Protein AF-A0A2K2U8M3-F1 (afdb_monomer_lite)

Sequence (108 aa):
SVSHELGDGQWHTLLENGAFYMRTGAAVTVQLYNVTAYSDKDRSLGTLPAGYRPSDSISSNAGADRAAMGLVASGYDISYVRVSPGGEVVLPKGVSGPMTGQVSFPAL

Structure (mmCIF, N/CA/C/O backbone):
data_AF-A0A2K2U8M3-F1
#
_entry.id   AF-A0A2K2U8M3-F1
#
loop_
_atom_site.group_PDB
_atom_site.id
_atom_site.type_symbol
_atom_site.label_atom_id
_atom_site.label_alt_id
_atom_site.label_comp_id
_atom_site.label_asym_id
_atom_site.label_entity_id
_atom_site.label_seq_id
_atom_site.pdbx_PDB_ins_code
_atom_site.Cartn_x
_atom_site.Cartn_y
_atom_site.Cartn_z
_atom_site.occupancy
_atom_site.B_iso_or_equiv
_atom_site.auth_seq_id
_atom_site.auth_comp_id
_atom_site.auth_asym_id
_atom_site.auth_atom_id
_atom_site.pdbx_PDB_model_num
ATOM 1 N N . SER A 1 1 ? -16.862 20.964 3.916 1.00 41.53 1 SER A N 1
ATOM 2 C CA . SER A 1 1 ? -15.979 19.918 3.364 1.00 41.53 1 SER A CA 1
ATOM 3 C C . SER A 1 1 ? -16.842 18.713 3.052 1.00 41.53 1 SER A C 1
ATOM 5 O O . SER A 1 1 ? -17.619 18.314 3.907 1.00 41.53 1 SER A O 1
ATOM 7 N N . VAL A 1 2 ? -16.801 18.192 1.825 1.00 33.12 2 VAL A N 1
ATOM 8 C CA . VAL A 1 2 ? -17.553 16.977 1.478 1.00 33.12 2 VAL A CA 1
ATOM 9 C C . VAL A 1 2 ? -16.697 15.789 1.896 1.00 33.12 2 VAL A C 1
ATOM 11 O O . VAL A 1 2 ? -15.737 15.444 1.212 1.00 33.12 2 VAL A O 1
ATOM 14 N N . SER A 1 3 ? -16.996 15.218 3.058 1.00 43.44 3 SER A N 1
ATOM 15 C CA . SER A 1 3 ? -16.466 13.918 3.453 1.00 43.44 3 SER A CA 1
ATOM 16 C C . SER A 1 3 ? -17.302 12.865 2.733 1.00 43.44 3 SER A C 1
ATOM 18 O O . SER A 1 3 ? -18.388 12.527 3.192 1.00 43.44 3 SER A O 1
ATOM 20 N N . HIS A 1 4 ? -16.851 12.394 1.571 1.00 51.44 4 HIS A N 1
ATOM 21 C CA . HIS A 1 4 ? -17.377 11.136 1.051 1.00 51.44 4 HIS A CA 1
ATOM 22 C C . HIS A 1 4 ? -16.773 10.025 1.907 1.00 51.44 4 HIS A C 1
ATOM 24 O O . HIS A 1 4 ? -15.561 9.806 1.871 1.00 51.44 4 HIS A O 1
ATOM 30 N N . GLU A 1 5 ? -17.600 9.377 2.724 1.00 59.03 5 GLU A N 1
ATOM 31 C CA . GLU A 1 5 ? -17.208 8.132 3.373 1.00 59.03 5 GLU A CA 1
ATOM 32 C C . GLU A 1 5 ? -16.948 7.102 2.274 1.00 59.03 5 GLU A C 1
ATOM 34 O O . GLU A 1 5 ? -17.833 6.747 1.495 1.00 59.03 5 GLU A O 1
ATOM 39 N N . LEU A 1 6 ? -15.690 6.692 2.153 1.00 71.12 6 LEU A N 1
ATOM 40 C CA . LEU A 1 6 ? -15.288 5.629 1.248 1.00 71.12 6 LEU A CA 1
ATOM 41 C C . LEU A 1 6 ? -15.859 4.316 1.785 1.00 71.12 6 LEU A C 1
ATOM 43 O O . LEU A 1 6 ? -15.619 3.981 2.945 1.00 71.12 6 LEU A O 1
ATOM 47 N N . GLY A 1 7 ? -16.615 3.597 0.955 1.00 70.44 7 GLY A N 1
ATOM 48 C CA . GLY A 1 7 ? -17.248 2.344 1.355 1.00 70.44 7 GLY A CA 1
ATOM 49 C C . GLY A 1 7 ? -16.229 1.240 1.634 1.00 70.44 7 GLY A C 1
ATOM 50 O O . GLY A 1 7 ? -15.318 1.008 0.831 1.00 70.44 7 GLY A O 1
ATOM 51 N N . ASP A 1 8 ? -16.423 0.535 2.748 1.00 77.38 8 ASP A N 1
ATOM 52 C CA . ASP A 1 8 ? -15.724 -0.714 3.050 1.00 77.38 8 ASP A CA 1
ATOM 53 C C . ASP A 1 8 ? -15.993 -1.757 1.950 1.00 77.38 8 ASP A C 1
ATOM 55 O O . ASP A 1 8 ? -17.087 -1.850 1.390 1.00 77.38 8 ASP A O 1
ATOM 59 N N . GLY A 1 9 ? -14.975 -2.551 1.627 1.00 78.81 9 GLY A N 1
ATOM 60 C CA . GLY A 1 9 ? -15.019 -3.571 0.581 1.00 78.81 9 GLY A CA 1
ATOM 61 C C . GLY A 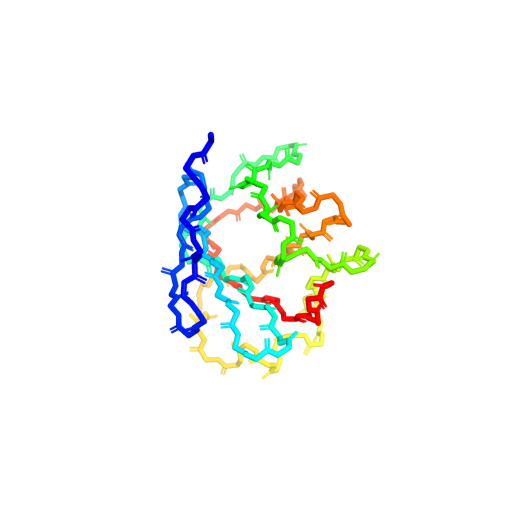1 9 ? -14.923 -3.027 -0.848 1.00 78.81 9 GLY A C 1
ATOM 62 O O . GLY A 1 9 ? -14.990 -3.812 -1.793 1.00 78.81 9 GLY A O 1
ATOM 63 N N . GLN A 1 10 ? -14.759 -1.712 -1.033 1.00 84.62 10 GLN A N 1
ATOM 64 C CA . GLN A 1 10 ? -14.532 -1.104 -2.345 1.00 84.62 10 GLN A CA 1
ATOM 65 C C . GLN A 1 10 ? -13.062 -0.723 -2.542 1.00 84.62 10 GLN A C 1
ATOM 67 O O . GLN A 1 10 ? -12.419 -0.181 -1.643 1.00 84.62 10 GLN A O 1
ATOM 72 N N . TRP A 1 11 ? -12.541 -0.992 -3.741 1.00 86.44 11 TRP A N 1
ATOM 73 C CA . TRP A 1 11 ? -11.206 -0.562 -4.146 1.00 86.44 11 TRP A CA 1
ATOM 74 C C . TRP A 1 11 ? -11.218 0.899 -4.588 1.00 86.44 11 TRP A C 1
ATOM 76 O O . TRP A 1 11 ? -11.970 1.291 -5.479 1.00 86.44 11 TRP A O 1
ATOM 86 N N . HIS A 1 12 ? -10.319 1.679 -4.001 1.00 86.94 12 HIS A N 1
ATOM 87 C CA . HIS A 1 12 ? -10.112 3.097 -4.270 1.00 86.94 12 HIS A CA 1
ATOM 88 C C . HIS A 1 12 ? -8.728 3.308 -4.881 1.00 86.94 12 HIS A C 1
ATOM 90 O O . HIS A 1 12 ? -7.778 2.616 -4.526 1.00 86.94 12 HIS A O 1
ATOM 96 N N . THR A 1 13 ? -8.589 4.262 -5.804 1.00 85.31 13 THR A N 1
ATOM 97 C CA . THR A 1 13 ? -7.294 4.562 -6.446 1.00 85.31 13 THR A CA 1
ATOM 98 C C . THR A 1 13 ? -6.509 5.581 -5.622 1.00 85.31 13 THR A C 1
ATOM 100 O O . THR A 1 13 ? -7.062 6.584 -5.170 1.00 85.31 13 THR A O 1
ATOM 103 N N . LEU A 1 14 ? -5.211 5.344 -5.449 1.00 80.19 14 LEU A N 1
ATOM 104 C CA . LEU A 1 14 ? -4.260 6.295 -4.881 1.00 80.19 14 LEU A CA 1
ATOM 105 C C . LEU A 1 14 ? -3.623 7.111 -6.013 1.00 80.19 14 LEU A C 1
ATOM 107 O O . LEU A 1 14 ? -3.014 6.532 -6.905 1.00 80.19 14 LEU A O 1
ATOM 111 N N . LEU A 1 15 ? -3.853 8.430 -5.944 1.00 64.25 15 LEU A N 1
ATOM 112 C CA . LEU A 1 15 ? -3.391 9.590 -6.731 1.00 64.25 15 LEU A CA 1
ATOM 113 C C . LEU A 1 15 ? -2.977 9.451 -8.207 1.00 64.25 15 LEU A C 1
ATOM 115 O O . LEU A 1 15 ? -3.310 10.375 -8.926 1.00 64.25 15 LEU A O 1
ATOM 119 N N . GLU A 1 16 ? -2.309 8.392 -8.673 1.00 57.59 16 GLU A N 1
ATOM 120 C CA . GLU A 1 16 ? -2.111 8.030 -10.089 1.00 57.59 16 GLU A CA 1
ATOM 121 C C . GLU A 1 16 ? -1.140 6.831 -10.201 1.00 57.59 16 GLU A C 1
ATOM 123 O O . GLU A 1 16 ? -0.140 6.767 -9.487 1.00 57.59 16 GLU A O 1
ATOM 128 N N . ASN A 1 17 ? -1.347 5.951 -11.193 1.00 60.03 17 ASN A N 1
ATOM 129 C CA . ASN A 1 17 ? -0.438 4.858 -11.611 1.00 60.03 17 ASN A CA 1
ATOM 130 C C . ASN A 1 17 ? -0.530 3.516 -10.866 1.00 60.03 17 ASN A C 1
ATOM 132 O O . ASN A 1 17 ? 0.496 2.945 -10.512 1.00 60.03 17 ASN A O 1
ATOM 136 N N . GLY A 1 18 ? -1.733 2.960 -10.710 1.00 73.19 18 GLY A N 1
ATOM 137 C CA . GLY A 1 18 ? -1.895 1.532 -10.399 1.00 73.19 18 GLY A CA 1
ATOM 138 C C . GLY A 1 18 ? -1.732 1.154 -8.925 1.00 73.19 18 GLY A C 1
ATOM 139 O O . GLY A 1 18 ? -1.643 -0.030 -8.619 1.00 73.19 18 GLY A O 1
ATOM 140 N N . ALA A 1 19 ? -1.709 2.128 -8.011 1.00 82.31 19 ALA A N 1
ATOM 141 C CA . ALA A 1 19 ? -1.850 1.884 -6.579 1.00 82.31 19 ALA A CA 1
ATOM 142 C C . ALA A 1 19 ? -3.326 1.983 -6.171 1.00 82.31 19 ALA A C 1
ATOM 144 O O . ALA A 1 19 ? -4.007 2.965 -6.473 1.00 82.31 19 ALA A O 1
ATOM 145 N N . PHE A 1 20 ? -3.805 0.977 -5.457 1.00 86.62 20 PHE A N 1
ATOM 146 C CA . PHE A 1 20 ? -5.175 0.852 -4.991 1.00 86.62 20 PHE A CA 1
ATOM 147 C C . PHE A 1 20 ? -5.188 0.554 -3.504 1.00 86.62 20 PHE A C 1
ATOM 149 O O . PHE A 1 20 ? -4.252 -0.034 -2.968 1.00 86.62 20 PHE A O 1
ATOM 156 N N . TYR A 1 21 ? -6.257 0.941 -2.829 1.00 88.25 21 TYR A N 1
ATOM 157 C CA . TYR A 1 21 ? -6.461 0.609 -1.433 1.00 88.25 21 TYR A CA 1
ATOM 158 C C . TYR A 1 21 ? -7.916 0.263 -1.159 1.00 88.25 21 TYR A C 1
ATOM 160 O O . TYR A 1 21 ? -8.823 0.734 -1.839 1.00 88.25 21 TYR A O 1
ATOM 168 N N . MET A 1 22 ? -8.138 -0.568 -0.155 1.00 89.56 22 MET A N 1
ATOM 169 C CA . MET A 1 22 ? -9.460 -0.982 0.295 1.00 89.56 22 MET A CA 1
ATOM 170 C C . MET A 1 22 ? -9.404 -1.221 1.798 1.00 89.56 22 MET A C 1
ATOM 172 O O . MET A 1 22 ? -8.384 -1.672 2.315 1.00 89.56 22 MET A O 1
ATOM 176 N N . ARG A 1 23 ? -10.508 -0.964 2.498 1.00 88.00 23 ARG A N 1
ATOM 177 C CA . ARG A 1 23 ? -10.701 -1.384 3.887 1.00 88.00 23 ARG A CA 1
ATOM 178 C C . ARG A 1 23 ? -11.746 -2.490 3.933 1.00 88.00 23 ARG A C 1
ATOM 180 O O . ARG A 1 23 ? -12.787 -2.368 3.304 1.00 88.00 23 ARG A O 1
ATOM 187 N N . THR A 1 24 ? -11.461 -3.585 4.628 1.00 87.69 24 THR A N 1
ATOM 188 C CA . THR A 1 24 ? -12.414 -4.667 4.908 1.00 87.69 24 THR A CA 1
ATOM 189 C C . THR A 1 24 ? -12.472 -4.864 6.417 1.00 87.69 24 THR A C 1
ATOM 191 O O . THR A 1 24 ? -11.589 -5.488 7.013 1.00 87.69 24 THR A O 1
ATOM 194 N N . GLY A 1 25 ? -13.491 -4.287 7.058 1.00 86.94 25 GLY A N 1
ATOM 195 C CA . GLY A 1 25 ? -13.598 -4.276 8.513 1.00 86.94 25 GLY A CA 1
ATOM 196 C C . GLY A 1 25 ? -12.452 -3.483 9.146 1.00 86.94 25 GLY A C 1
ATOM 197 O O . GLY A 1 25 ? -12.306 -2.283 8.925 1.00 86.94 25 GLY A O 1
ATOM 198 N N . ALA A 1 26 ? -11.622 -4.144 9.953 1.00 86.19 26 ALA A N 1
ATOM 199 C CA . ALA A 1 26 ? -10.477 -3.500 10.600 1.00 86.19 26 ALA A CA 1
ATOM 200 C C . ALA A 1 26 ? -9.210 -3.469 9.730 1.00 86.19 26 ALA A C 1
ATOM 202 O O . ALA A 1 26 ? -8.269 -2.765 10.077 1.00 86.19 26 ALA A O 1
ATOM 203 N N . ALA A 1 27 ? -9.154 -4.224 8.631 1.00 86.44 27 ALA A N 1
ATOM 204 C CA . ALA A 1 27 ? -7.953 -4.336 7.809 1.00 86.44 27 ALA A CA 1
ATOM 205 C C . ALA A 1 27 ? -8.001 -3.378 6.617 1.00 86.44 27 ALA A C 1
ATOM 207 O O . ALA A 1 27 ? -9.003 -3.315 5.910 1.00 86.44 27 ALA A O 1
ATOM 208 N N . VAL A 1 28 ? -6.899 -2.680 6.363 1.00 87.62 28 VAL A N 1
ATOM 209 C CA . VAL A 1 28 ? -6.643 -1.929 5.134 1.00 87.62 28 VAL A CA 1
ATOM 210 C C . VAL A 1 28 ? -5.637 -2.707 4.312 1.00 87.62 28 VAL A C 1
ATOM 212 O O . VAL A 1 28 ? -4.592 -3.110 4.819 1.00 87.62 28 VAL A O 1
ATOM 215 N N . THR A 1 29 ? -5.942 -2.888 3.037 1.00 87.00 29 THR A N 1
ATOM 216 C CA . THR A 1 29 ? -5.038 -3.461 2.048 1.00 87.00 29 THR A CA 1
ATOM 217 C C . THR A 1 29 ? -4.668 -2.378 1.054 1.00 87.00 29 THR A C 1
ATOM 219 O O . THR A 1 29 ? -5.546 -1.725 0.499 1.00 87.00 29 THR A O 1
ATOM 222 N N . VAL A 1 30 ? -3.373 -2.205 0.808 1.00 85.25 30 VAL A N 1
ATOM 223 C CA . VAL A 1 30 ? -2.845 -1.413 -0.304 1.00 85.25 30 VAL A CA 1
ATOM 224 C C . VAL A 1 30 ? -2.272 -2.389 -1.319 1.00 85.25 30 VAL A C 1
ATOM 226 O O . VAL A 1 30 ? -1.430 -3.211 -0.968 1.00 85.25 30 VAL A O 1
ATOM 229 N N . GLN A 1 31 ? -2.717 -2.301 -2.566 1.00 82.62 31 GLN A N 1
ATOM 230 C CA . GLN A 1 31 ? -2.266 -3.125 -3.676 1.00 82.62 31 GLN A CA 1
ATOM 231 C C . GLN A 1 31 ? -1.641 -2.250 -4.761 1.00 82.62 31 GLN A C 1
ATOM 233 O O . GLN A 1 31 ? -2.189 -1.227 -5.151 1.00 82.62 31 GLN A O 1
ATOM 238 N N . LEU A 1 32 ? -0.500 -2.674 -5.279 1.00 79.94 32 LEU A N 1
ATOM 239 C CA . LEU A 1 32 ? 0.116 -2.150 -6.485 1.00 79.94 32 LEU A CA 1
ATOM 240 C C . LEU A 1 32 ? -0.174 -3.101 -7.634 1.00 79.94 32 LEU A C 1
ATOM 242 O O . LEU A 1 32 ? 0.022 -4.305 -7.486 1.00 79.94 32 LEU A O 1
ATOM 246 N N . TYR A 1 33 ? -0.577 -2.568 -8.778 1.00 74.19 33 TYR A N 1
ATOM 247 C CA . TYR A 1 33 ? -0.810 -3.319 -9.999 1.00 74.19 33 TYR A CA 1
ATOM 248 C C . TYR A 1 33 ? -0.134 -2.637 -11.185 1.00 74.19 33 TYR A C 1
ATOM 250 O O . TYR A 1 33 ? -0.468 -1.506 -11.540 1.00 74.19 33 TYR A O 1
ATOM 258 N N . ASN A 1 34 ? 0.810 -3.353 -11.799 1.00 69.31 34 ASN A N 1
ATOM 259 C CA . ASN A 1 34 ? 1.591 -2.907 -12.954 1.00 69.31 34 ASN A CA 1
ATOM 260 C C . ASN A 1 34 ? 2.181 -1.490 -12.800 1.00 69.31 34 ASN A C 1
ATOM 262 O O . ASN A 1 34 ? 2.242 -0.700 -13.746 1.00 69.31 34 ASN A O 1
ATOM 266 N N . VAL A 1 35 ? 2.615 -1.160 -11.584 1.00 70.56 35 VAL A N 1
ATOM 267 C CA . VAL A 1 35 ? 3.258 0.119 -11.300 1.00 70.56 35 VAL A CA 1
ATOM 268 C C . VAL A 1 35 ? 4.654 0.045 -11.881 1.00 70.56 35 VAL A C 1
ATOM 270 O O . VAL A 1 35 ? 5.462 -0.789 -11.485 1.00 70.56 35 VAL A O 1
ATOM 273 N N . THR A 1 36 ? 4.943 0.899 -12.852 1.00 65.75 36 THR A N 1
ATOM 274 C CA . THR A 1 36 ? 6.295 0.996 -13.392 1.00 65.75 36 THR A CA 1
ATOM 275 C C . THR A 1 36 ? 7.112 1.897 -12.484 1.00 65.75 36 THR A C 1
ATOM 277 O O . THR A 1 36 ? 6.771 3.074 -12.311 1.00 65.75 36 THR A O 1
ATOM 280 N N . ALA A 1 37 ? 8.203 1.371 -11.934 1.00 62.09 37 ALA A N 1
ATOM 281 C CA . ALA A 1 37 ? 9.178 2.210 -11.263 1.00 62.09 37 ALA A CA 1
ATOM 282 C C . ALA A 1 37 ? 10.524 2.156 -11.942 1.00 62.09 37 ALA A C 1
ATOM 284 O O . ALA A 1 37 ? 11.082 1.100 -12.221 1.00 62.09 37 ALA A O 1
ATOM 285 N N . TYR A 1 38 ? 11.022 3.357 -12.166 1.00 60.88 38 TYR A N 1
ATOM 286 C CA . TYR A 1 38 ? 12.394 3.642 -12.498 1.00 60.88 38 TYR A CA 1
ATOM 287 C C . TYR A 1 38 ? 12.739 4.845 -11.648 1.00 60.88 38 TYR A C 1
ATOM 289 O O . TYR A 1 38 ? 12.320 5.961 -11.959 1.00 60.88 38 TYR A O 1
ATOM 297 N N . SER A 1 39 ? 13.397 4.626 -10.515 1.00 62.44 39 SER A N 1
ATOM 298 C CA . SER A 1 39 ? 13.810 5.765 -9.713 1.00 62.44 39 SER A CA 1
ATOM 299 C C . SER A 1 39 ? 15.057 5.495 -8.885 1.00 62.44 39 SER A C 1
ATOM 301 O O . SER A 1 39 ? 15.181 4.502 -8.166 1.00 62.44 39 SER A O 1
ATOM 303 N N . ASP A 1 40 ? 15.972 6.452 -8.981 1.00 72.62 40 ASP A N 1
ATOM 304 C CA . ASP A 1 40 ? 17.072 6.697 -8.057 1.00 72.62 40 ASP A CA 1
ATOM 305 C C . ASP A 1 40 ? 16.581 7.299 -6.723 1.00 72.62 40 ASP A C 1
ATOM 307 O O . ASP A 1 40 ? 17.369 7.463 -5.786 1.00 72.62 40 ASP A O 1
ATOM 311 N N . LYS A 1 41 ? 15.280 7.609 -6.620 1.00 73.62 41 LYS A N 1
ATOM 312 C CA . LYS A 1 41 ? 14.627 8.258 -5.481 1.00 73.62 41 LYS A CA 1
ATOM 313 C C . LYS A 1 41 ? 13.372 7.507 -5.042 1.00 73.62 41 LYS A C 1
ATOM 315 O O . LYS A 1 41 ? 12.815 6.687 -5.763 1.00 73.62 41 LYS A O 1
ATOM 320 N N . ASP A 1 42 ? 12.941 7.800 -3.825 1.00 78.75 42 ASP A N 1
ATOM 321 C CA . ASP A 1 42 ? 11.655 7.336 -3.327 1.00 78.75 42 ASP A CA 1
ATOM 322 C C . ASP A 1 42 ? 10.538 8.059 -4.092 1.00 78.75 42 ASP A C 1
ATOM 324 O O . ASP A 1 42 ? 10.589 9.275 -4.298 1.00 78.75 42 ASP A O 1
ATOM 328 N N . ARG A 1 43 ? 9.527 7.308 -4.529 1.00 80.12 43 ARG A N 1
ATOM 329 C CA . ARG A 1 43 ? 8.378 7.829 -5.266 1.00 80.12 43 ARG A CA 1
ATOM 330 C C . ARG A 1 43 ? 7.126 7.709 -4.415 1.00 80.12 43 ARG A C 1
ATOM 332 O O . ARG A 1 43 ? 6.698 6.605 -4.086 1.00 80.12 43 ARG A O 1
ATOM 339 N N . SER A 1 44 ? 6.505 8.845 -4.120 1.00 85.69 44 SER A N 1
ATOM 340 C CA . SER A 1 44 ? 5.183 8.866 -3.500 1.00 85.69 44 SER A CA 1
ATOM 341 C C . SER A 1 44 ? 4.131 8.377 -4.502 1.00 85.69 44 SER A C 1
ATOM 343 O O . SER A 1 44 ? 4.083 8.843 -5.642 1.00 85.69 44 SER A O 1
ATOM 345 N N . LEU A 1 45 ? 3.319 7.410 -4.081 1.00 82.44 45 LE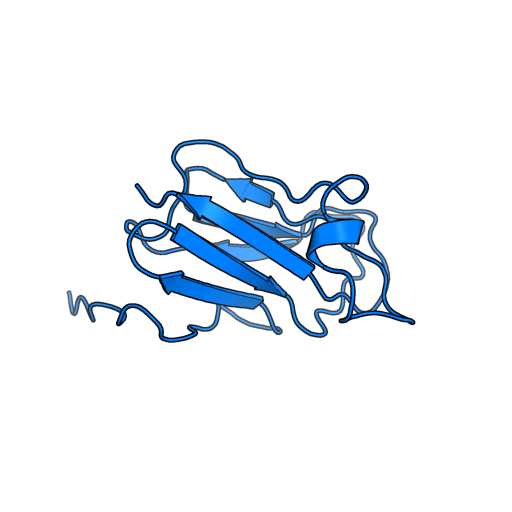U A N 1
ATOM 346 C CA . LEU A 1 45 ? 2.147 6.899 -4.803 1.00 82.44 45 LEU A CA 1
ATOM 347 C C . LEU A 1 45 ? 0.853 7.570 -4.312 1.00 82.44 45 LEU A C 1
ATOM 349 O O . LEU A 1 45 ? -0.209 7.391 -4.903 1.00 82.44 45 LEU A O 1
ATOM 353 N N . GLY A 1 46 ? 0.953 8.358 -3.239 1.00 87.69 46 GLY A N 1
ATOM 354 C CA . GLY A 1 46 ? -0.107 9.183 -2.682 1.00 87.69 46 GLY A CA 1
ATOM 355 C C . GLY A 1 46 ? -0.292 8.988 -1.179 1.00 87.69 46 GLY A C 1
ATOM 356 O O . GLY A 1 46 ? 0.497 8.309 -0.523 1.00 87.69 46 GLY A O 1
ATOM 357 N N . THR A 1 47 ? -1.356 9.579 -0.633 1.00 90.06 47 THR A N 1
ATOM 358 C CA . THR A 1 47 ? -1.623 9.588 0.812 1.00 90.06 47 THR A CA 1
ATOM 359 C C . THR A 1 47 ? -2.992 9.000 1.132 1.00 90.06 47 THR A C 1
ATOM 361 O O . THR A 1 47 ? -4.008 9.442 0.597 1.00 90.06 47 THR A O 1
ATOM 364 N N . LEU A 1 48 ? -3.027 8.034 2.050 1.00 88.19 48 LEU A N 1
ATOM 365 C CA . LEU A 1 48 ? -4.250 7.435 2.570 1.00 88.19 48 LEU A CA 1
ATOM 366 C C . LEU A 1 48 ? -5.050 8.438 3.428 1.00 88.19 48 LEU A C 1
ATOM 368 O O . LEU A 1 48 ? -4.474 9.205 4.219 1.00 88.19 48 LEU A O 1
ATOM 372 N N . PRO A 1 49 ? -6.391 8.429 3.326 1.00 88.81 49 PRO A N 1
ATOM 373 C CA . PRO A 1 49 ? -7.257 9.212 4.204 1.00 88.81 49 PRO A CA 1
ATOM 374 C C . PRO A 1 49 ? -7.180 8.704 5.652 1.00 88.81 49 PRO A C 1
ATOM 376 O O . PRO A 1 49 ? -6.808 7.562 5.891 1.00 88.81 49 PRO A O 1
ATOM 379 N N . ALA A 1 50 ? -7.532 9.552 6.626 1.00 86.69 50 ALA A N 1
ATOM 380 C CA . ALA A 1 50 ? -7.287 9.309 8.056 1.00 86.69 50 ALA A CA 1
ATOM 381 C C . ALA A 1 50 ? -7.740 7.924 8.564 1.00 86.69 50 ALA A C 1
ATOM 383 O O . ALA A 1 50 ? -6.957 7.254 9.224 1.00 86.69 50 ALA A O 1
ATOM 384 N N . GLY A 1 51 ? -8.938 7.462 8.185 1.00 85.31 51 GLY A N 1
ATOM 385 C CA . GLY A 1 51 ? -9.478 6.150 8.584 1.00 85.31 51 GLY A CA 1
ATOM 386 C C . GLY A 1 51 ? -8.892 4.941 7.844 1.00 85.31 51 GLY A C 1
ATOM 387 O O . GLY A 1 51 ? -9.433 3.846 7.937 1.00 85.31 51 GLY A O 1
ATOM 388 N N . TYR A 1 52 ? -7.841 5.135 7.051 1.00 89.44 52 TYR A N 1
ATOM 389 C CA . TYR A 1 52 ? -7.160 4.082 6.296 1.00 89.44 52 TYR A CA 1
ATOM 390 C C . TYR A 1 52 ? -5.665 4.023 6.631 1.00 89.44 52 TYR A C 1
ATOM 392 O O . TYR A 1 52 ? -4.918 3.283 5.998 1.00 89.44 52 TYR A O 1
ATOM 400 N N . ARG A 1 53 ? -5.199 4.822 7.596 1.00 89.44 53 ARG A N 1
ATOM 401 C CA . ARG A 1 53 ? -3.779 4.921 7.955 1.00 89.44 53 ARG A CA 1
ATOM 402 C C . ARG A 1 53 ? -3.405 3.841 8.971 1.00 89.44 53 ARG A C 1
ATOM 404 O O . ARG A 1 53 ? -4.236 3.521 9.819 1.00 89.44 53 ARG A O 1
ATOM 411 N N . PRO A 1 54 ? -2.179 3.301 8.912 1.00 86.94 54 PRO A N 1
ATOM 412 C CA . PRO A 1 54 ? -1.674 2.418 9.955 1.00 86.94 54 PRO A CA 1
ATOM 413 C C . PRO A 1 54 ? -1.256 3.211 11.203 1.00 86.94 54 PRO A C 1
ATOM 415 O O . PRO A 1 54 ? -0.940 4.398 11.113 1.00 86.94 54 PRO A O 1
ATOM 418 N N . SER A 1 55 ? -1.188 2.539 12.356 1.00 83.81 55 SER A N 1
ATOM 419 C CA . SER A 1 55 ? -0.634 3.113 13.594 1.00 83.81 55 SER A CA 1
ATOM 420 C C . SER A 1 55 ? 0.874 3.334 13.528 1.00 83.81 55 SER A C 1
ATOM 422 O O . SER A 1 55 ? 1.386 4.309 14.072 1.00 83.81 55 SER A O 1
ATOM 424 N N . ASP A 1 56 ? 1.570 2.444 12.824 1.00 81.50 56 ASP A N 1
ATOM 425 C CA . ASP A 1 56 ? 3.021 2.401 12.705 1.00 81.50 56 ASP A CA 1
ATOM 426 C C . ASP A 1 56 ? 3.433 2.293 11.238 1.00 81.50 56 ASP A C 1
ATOM 428 O O . ASP A 1 56 ? 2.623 2.001 10.359 1.00 81.50 56 ASP A O 1
ATOM 432 N N . SER A 1 57 ? 4.710 2.539 10.945 1.00 81.94 57 SER A N 1
ATOM 433 C CA . SER A 1 57 ? 5.206 2.370 9.580 1.00 81.94 57 SER A CA 1
ATOM 434 C C . SER A 1 57 ? 5.124 0.899 9.177 1.00 81.94 57 SER A C 1
ATOM 436 O O . SER A 1 57 ? 5.749 0.044 9.801 1.00 81.94 57 SER A O 1
ATOM 438 N N . ILE A 1 58 ? 4.427 0.621 8.080 1.00 79.88 58 ILE A N 1
ATOM 439 C CA . ILE A 1 58 ? 4.309 -0.721 7.514 1.00 79.88 58 ILE A CA 1
ATOM 440 C C . ILE A 1 58 ? 5.196 -0.815 6.280 1.00 79.88 58 ILE A C 1
ATOM 442 O O . ILE A 1 58 ? 5.268 0.118 5.477 1.00 79.88 58 ILE A O 1
ATOM 446 N N . SER A 1 59 ? 5.865 -1.951 6.111 1.00 72.44 59 SER A N 1
ATOM 447 C CA . SER A 1 59 ? 6.559 -2.268 4.871 1.00 72.44 59 SER A CA 1
ATOM 448 C C . SER A 1 59 ? 6.321 -3.705 4.446 1.00 72.44 59 SER A C 1
ATOM 450 O O . SER A 1 59 ? 6.479 -4.600 5.275 1.00 72.44 59 SER A O 1
ATOM 452 N N . SER A 1 60 ? 6.021 -3.933 3.167 1.00 67.56 60 SER A N 1
ATOM 453 C CA . SER A 1 60 ? 6.005 -5.291 2.613 1.00 67.56 60 SER A CA 1
ATOM 454 C C . SER A 1 60 ? 7.438 -5.811 2.507 1.00 67.56 60 SER A C 1
ATOM 456 O O . SER A 1 60 ? 8.284 -5.181 1.864 1.00 67.56 60 SER A O 1
ATOM 458 N N . ASN A 1 61 ? 7.729 -6.952 3.121 1.00 54.72 61 ASN A N 1
ATOM 459 C CA . ASN A 1 61 ? 9.064 -7.529 3.118 1.00 54.72 61 ASN A CA 1
ATOM 460 C C . ASN A 1 61 ? 9.125 -8.638 2.061 1.00 54.72 61 ASN A C 1
ATOM 462 O O . ASN A 1 61 ? 8.443 -9.657 2.173 1.00 54.72 61 ASN A O 1
ATOM 466 N N . ALA A 1 62 ? 9.979 -8.467 1.048 1.00 48.84 62 ALA A N 1
ATOM 467 C CA . ALA A 1 62 ? 10.055 -9.340 -0.130 1.00 48.84 62 ALA A CA 1
ATOM 468 C C . ALA A 1 62 ? 10.342 -10.830 0.180 1.00 48.84 62 ALA A C 1
ATOM 470 O O . ALA A 1 62 ? 10.175 -11.681 -0.691 1.00 48.84 62 ALA A O 1
ATOM 471 N N . GLY A 1 63 ? 10.767 -11.164 1.406 1.00 43.47 63 GLY A N 1
ATOM 472 C CA . GLY A 1 63 ? 11.017 -12.538 1.856 1.00 43.47 63 GLY A CA 1
ATOM 473 C C . GLY A 1 63 ? 9.782 -13.280 2.385 1.00 43.47 63 GLY A C 1
ATOM 474 O O . GLY A 1 63 ? 9.504 -14.385 1.930 1.00 43.47 63 GLY A O 1
ATOM 475 N N . ALA A 1 64 ? 9.036 -12.691 3.326 1.00 44.69 64 ALA A N 1
ATOM 476 C CA . ALA A 1 64 ? 7.883 -13.340 3.966 1.00 44.69 64 ALA A CA 1
ATOM 477 C C . ALA A 1 64 ? 6.597 -13.207 3.129 1.00 44.69 64 ALA A C 1
ATOM 479 O O . ALA A 1 64 ? 5.808 -14.148 3.043 1.00 44.69 64 ALA A O 1
ATOM 480 N N . ASP A 1 65 ? 6.436 -12.085 2.421 1.00 46.78 65 ASP A N 1
ATOM 481 C CA . ASP A 1 65 ? 5.237 -11.806 1.622 1.00 46.78 65 ASP A CA 1
ATOM 482 C C . ASP A 1 65 ? 5.243 -12.520 0.263 1.00 46.78 65 ASP A C 1
ATOM 484 O O . ASP A 1 65 ? 4.208 -12.628 -0.388 1.00 46.78 65 ASP A O 1
ATOM 488 N N . ARG A 1 66 ? 6.381 -13.093 -0.158 1.00 45.41 66 ARG A N 1
ATOM 489 C CA . ARG A 1 66 ? 6.478 -13.933 -1.366 1.00 45.41 66 ARG A CA 1
ATOM 490 C C . ARG A 1 66 ? 5.500 -15.111 -1.343 1.00 45.41 66 ARG A C 1
ATOM 492 O O . ARG A 1 66 ? 4.928 -15.442 -2.377 1.00 45.41 66 ARG A O 1
ATOM 499 N N . ALA A 1 67 ? 5.297 -15.716 -0.171 1.00 39.16 67 ALA A N 1
ATOM 500 C CA . ALA A 1 67 ? 4.362 -16.825 0.015 1.00 39.16 67 ALA A CA 1
ATOM 501 C C . ALA A 1 67 ? 2.896 -16.352 0.082 1.00 39.16 67 ALA A C 1
ATOM 503 O O . ALA A 1 67 ? 2.013 -17.033 -0.435 1.00 39.16 67 ALA A O 1
ATOM 504 N N . ALA A 1 68 ? 2.635 -15.169 0.653 1.00 41.84 68 ALA A N 1
ATOM 505 C CA . ALA A 1 68 ? 1.297 -14.570 0.721 1.00 41.84 68 ALA A CA 1
ATOM 506 C C . ALA A 1 68 ? 0.833 -13.976 -0.625 1.00 41.84 68 ALA A C 1
ATOM 508 O O . ALA A 1 68 ? -0.361 -13.906 -0.902 1.00 41.84 68 ALA A O 1
ATOM 509 N N . MET A 1 69 ? 1.771 -13.585 -1.490 1.00 42.47 69 MET A N 1
ATOM 510 C CA . MET A 1 69 ? 1.522 -13.091 -2.850 1.00 42.47 69 MET A CA 1
ATOM 511 C C . MET A 1 69 ? 1.667 -14.176 -3.927 1.00 42.47 69 MET A C 1
ATOM 513 O O . MET A 1 69 ? 1.842 -13.857 -5.105 1.00 42.47 69 MET A O 1
ATOM 517 N N . GLY A 1 70 ? 1.611 -15.449 -3.520 1.00 36.50 70 GLY A N 1
ATOM 518 C CA . GLY A 1 70 ? 2.041 -16.639 -4.258 1.00 36.50 70 GLY A CA 1
ATOM 519 C C . GLY A 1 70 ? 1.349 -16.982 -5.585 1.00 36.50 70 GLY A C 1
ATOM 520 O O . GLY A 1 70 ? 1.354 -18.151 -5.940 1.00 36.50 70 GLY A O 1
ATOM 521 N N . LEU A 1 71 ? 0.780 -16.033 -6.338 1.00 39.12 71 LEU A N 1
ATOM 522 C CA . LEU A 1 71 ? 0.129 -16.295 -7.632 1.00 39.12 71 LEU A CA 1
ATOM 523 C C . LEU A 1 71 ? 0.152 -15.139 -8.656 1.00 39.12 71 LEU A C 1
ATOM 525 O O . LEU A 1 71 ? -0.235 -15.372 -9.796 1.00 39.12 71 LEU A O 1
ATOM 529 N N . VAL A 1 72 ? 0.592 -13.914 -8.325 1.00 43.75 72 VAL A N 1
ATOM 530 C CA . VAL A 1 72 ? 0.348 -12.748 -9.217 1.00 43.75 72 VAL A CA 1
ATOM 531 C C . VAL A 1 72 ? 1.525 -12.381 -10.141 1.00 43.75 72 VAL A C 1
ATOM 533 O O . VAL A 1 72 ? 1.337 -11.653 -11.110 1.00 43.75 72 VAL A O 1
ATOM 536 N N . ALA A 1 73 ? 2.739 -12.891 -9.926 1.00 44.84 73 ALA A N 1
ATOM 537 C CA . ALA A 1 73 ? 3.897 -12.421 -10.693 1.00 44.84 73 ALA A CA 1
ATOM 538 C C . ALA A 1 73 ? 4.920 -13.518 -11.001 1.00 44.84 73 ALA A C 1
ATOM 540 O O . ALA A 1 73 ? 5.994 -13.565 -10.411 1.00 44.84 73 ALA A O 1
ATOM 541 N N . SER A 1 74 ? 4.648 -14.361 -11.998 1.00 42.66 74 SER A N 1
ATOM 542 C CA . SER A 1 74 ? 5.679 -15.230 -12.591 1.00 42.66 74 SER A CA 1
ATOM 543 C C . SER A 1 74 ? 6.611 -14.486 -13.568 1.00 42.66 74 SER A C 1
ATOM 545 O O . SER A 1 74 ? 7.247 -15.117 -14.407 1.00 42.66 74 SER A O 1
ATOM 547 N N . GLY A 1 75 ? 6.688 -13.151 -13.492 1.00 48.16 75 GLY A N 1
ATOM 548 C CA . GLY A 1 75 ? 7.509 -12.330 -14.391 1.00 48.16 75 GLY A CA 1
ATOM 549 C C . GLY A 1 75 ? 7.714 -10.866 -13.978 1.00 48.16 75 GLY A C 1
ATOM 550 O O . GLY A 1 75 ? 8.227 -10.100 -14.786 1.00 48.16 75 GLY A O 1
ATOM 551 N N . TYR A 1 76 ? 7.326 -10.467 -12.759 1.00 49.72 76 TYR A N 1
ATOM 552 C CA . TYR A 1 76 ? 7.454 -9.090 -12.256 1.00 49.72 76 TYR A CA 1
ATOM 553 C C . TYR A 1 76 ? 8.286 -9.054 -10.969 1.00 49.72 76 TYR A C 1
ATOM 555 O O . TYR A 1 76 ? 8.191 -9.975 -10.153 1.00 49.72 76 TYR A O 1
ATOM 563 N N . ASP A 1 77 ? 9.070 -7.991 -10.770 1.00 51.62 77 ASP A N 1
ATOM 564 C CA . ASP A 1 77 ? 9.850 -7.804 -9.544 1.00 51.62 77 ASP A CA 1
ATOM 565 C C . ASP A 1 77 ? 8.922 -7.493 -8.361 1.00 51.62 77 ASP A C 1
ATOM 567 O O . ASP A 1 77 ? 8.137 -6.537 -8.363 1.00 51.62 77 ASP A O 1
ATOM 571 N N . ILE A 1 78 ? 9.006 -8.327 -7.321 1.00 53.12 78 ILE A N 1
ATOM 572 C CA . ILE A 1 78 ? 8.245 -8.147 -6.084 1.00 53.12 78 ILE A CA 1
ATOM 573 C C . ILE A 1 78 ? 8.823 -6.946 -5.353 1.00 53.12 78 ILE A C 1
ATOM 575 O O . ILE A 1 78 ? 9.975 -6.957 -4.919 1.00 53.12 78 ILE A O 1
ATOM 579 N N . SER A 1 79 ? 8.009 -5.908 -5.233 1.00 55.47 79 SER A N 1
ATOM 580 C CA . SER A 1 79 ? 8.480 -4.591 -4.833 1.00 55.47 79 SER A CA 1
ATOM 581 C C . SER A 1 79 ? 8.034 -4.237 -3.430 1.00 55.47 79 SER A C 1
ATOM 583 O O . SER A 1 79 ? 6.931 -4.568 -3.002 1.00 55.47 79 SER A O 1
ATOM 585 N N . TYR A 1 80 ? 8.931 -3.566 -2.720 1.00 67.50 80 TYR A N 1
ATOM 586 C CA . TYR A 1 80 ? 8.725 -3.080 -1.366 1.00 67.50 80 TYR A CA 1
ATOM 587 C C . TYR A 1 80 ? 7.802 -1.857 -1.408 1.00 67.50 80 TYR A C 1
ATOM 589 O O . TYR A 1 80 ? 8.136 -0.869 -2.049 1.00 67.50 80 TYR A O 1
ATOM 597 N N . VAL A 1 81 ? 6.661 -1.889 -0.725 1.00 77.44 81 VAL A N 1
ATOM 598 C CA . VAL A 1 81 ? 5.832 -0.703 -0.462 1.00 77.44 81 VAL A CA 1
ATOM 599 C C . VAL A 1 81 ? 6.024 -0.300 0.981 1.00 77.44 81 VAL A C 1
ATOM 601 O O . VAL A 1 81 ? 5.980 -1.158 1.862 1.00 77.44 81 VAL A O 1
ATOM 604 N N . ARG A 1 82 ? 6.200 0.999 1.230 1.00 81.81 82 ARG A N 1
ATOM 605 C CA . ARG A 1 82 ? 6.154 1.568 2.577 1.00 81.81 82 ARG A CA 1
ATOM 606 C C . ARG A 1 82 ? 4.892 2.395 2.746 1.00 81.81 82 ARG A C 1
ATOM 608 O O . ARG A 1 82 ? 4.593 3.222 1.893 1.00 81.81 82 ARG A O 1
ATOM 615 N N . VAL A 1 83 ? 4.202 2.210 3.863 1.00 86.38 83 VAL A N 1
ATOM 616 C CA . VAL A 1 83 ? 3.103 3.076 4.294 1.00 86.38 83 VAL A CA 1
ATOM 617 C C . VAL A 1 83 ? 3.489 3.699 5.627 1.00 86.38 83 VAL A C 1
ATOM 619 O O . VAL A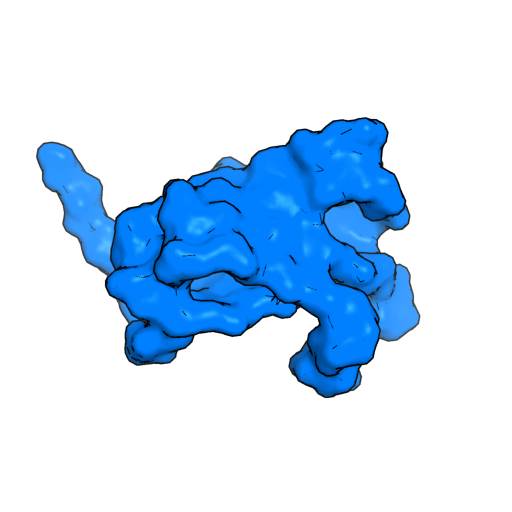 1 83 ? 3.739 2.982 6.594 1.00 86.38 83 VAL A O 1
ATOM 622 N N . SER A 1 84 ? 3.587 5.025 5.680 1.00 88.31 84 SER A N 1
ATOM 623 C CA . SER A 1 84 ? 3.904 5.743 6.918 1.00 88.31 84 SER A CA 1
ATOM 624 C C . SER A 1 84 ? 2.656 5.928 7.801 1.00 88.31 84 SER A C 1
ATOM 626 O O . SER A 1 84 ? 1.537 5.893 7.283 1.00 88.31 84 SER A O 1
ATOM 628 N N . PRO A 1 85 ? 2.806 6.221 9.110 1.00 86.94 85 PRO A N 1
ATOM 629 C CA . PRO A 1 85 ? 1.672 6.579 9.978 1.00 86.94 85 PRO A CA 1
ATOM 630 C C . PRO A 1 85 ? 0.897 7.817 9.492 1.00 86.94 85 PRO A C 1
ATOM 632 O O . PRO A 1 85 ? -0.293 7.979 9.753 1.00 86.94 85 PRO A O 1
ATOM 635 N N . GLY A 1 86 ? 1.557 8.695 8.726 1.00 86.94 86 GLY A N 1
ATOM 636 C CA . GLY A 1 86 ? 0.917 9.828 8.051 1.00 86.94 86 GLY A CA 1
ATOM 637 C C . GLY A 1 86 ? 0.015 9.426 6.876 1.00 86.94 86 GLY A C 1
ATOM 638 O O . GLY A 1 86 ? -0.681 10.277 6.323 1.00 86.94 86 GLY A O 1
ATOM 639 N N . GLY A 1 87 ? 0.003 8.143 6.505 1.00 88.00 87 GLY A N 1
ATOM 640 C CA . GLY A 1 87 ? -0.731 7.588 5.374 1.00 88.00 87 GLY A CA 1
ATOM 641 C C . GLY A 1 87 ? 0.019 7.661 4.050 1.00 88.00 87 GLY A C 1
ATOM 642 O O . GLY A 1 87 ? -0.539 7.263 3.033 1.00 88.00 87 GLY A O 1
ATOM 643 N N . GLU A 1 88 ? 1.247 8.179 4.025 1.00 90.12 88 GLU A N 1
ATOM 644 C CA . GLU A 1 88 ? 2.009 8.284 2.783 1.00 90.12 88 GLU A CA 1
ATOM 645 C C . GLU A 1 88 ? 2.423 6.891 2.306 1.00 90.12 88 GLU A C 1
ATOM 647 O O . GLU A 1 88 ? 3.088 6.153 3.036 1.00 90.12 88 GLU A O 1
ATOM 652 N N . VAL A 1 89 ? 2.033 6.553 1.080 1.00 87.38 89 VAL A N 1
ATOM 653 C CA . VAL A 1 89 ? 2.392 5.313 0.400 1.00 87.38 89 VAL A CA 1
ATOM 654 C C . VAL A 1 89 ? 3.543 5.611 -0.545 1.00 87.38 89 VAL A C 1
ATOM 656 O O . VAL A 1 89 ? 3.411 6.407 -1.473 1.00 87.38 89 VAL A O 1
ATOM 659 N N . VAL A 1 90 ? 4.676 4.961 -0.317 1.00 84.88 90 VAL A N 1
ATOM 660 C CA . VAL A 1 90 ? 5.923 5.218 -1.030 1.00 84.88 90 VAL A CA 1
ATOM 661 C C . VAL A 1 90 ? 6.455 3.931 -1.626 1.00 84.88 90 VAL A C 1
ATOM 663 O O . VAL A 1 90 ? 6.502 2.882 -0.978 1.00 84.88 90 VAL A O 1
ATOM 666 N N . LEU A 1 91 ? 6.920 4.053 -2.860 1.00 80.12 91 LEU A N 1
ATOM 667 C CA . LEU A 1 91 ? 7.762 3.074 -3.505 1.00 80.12 91 LEU A CA 1
ATOM 668 C C . LEU A 1 91 ? 9.234 3.498 -3.345 1.00 80.12 91 LEU A C 1
ATOM 670 O O . LEU A 1 91 ? 9.595 4.578 -3.818 1.00 80.12 91 LEU A O 1
ATOM 674 N N . PRO A 1 92 ? 10.090 2.720 -2.663 1.00 72.00 92 PRO A N 1
ATOM 675 C CA . PRO A 1 92 ? 11.471 3.113 -2.423 1.00 72.00 92 PRO A CA 1
ATOM 676 C C . PRO A 1 92 ? 12.315 3.144 -3.693 1.00 72.00 92 PRO A C 1
ATOM 678 O O . PRO A 1 92 ? 12.048 2.433 -4.665 1.00 72.00 92 PRO A O 1
ATOM 681 N N . LYS A 1 93 ? 13.408 3.905 -3.627 1.00 71.06 93 LYS A N 1
ATOM 682 C CA . LYS A 1 93 ? 14.470 3.899 -4.636 1.00 71.06 93 LYS A CA 1
ATOM 683 C C . LYS A 1 93 ? 15.069 2.508 -4.862 1.00 71.06 93 LYS A C 1
ATOM 685 O O . LYS A 1 93 ? 15.118 1.676 -3.956 1.00 71.06 93 LYS A O 1
ATOM 690 N N . GLY A 1 94 ? 15.651 2.311 -6.044 1.00 65.38 94 GLY A N 1
ATOM 691 C CA . GLY A 1 94 ? 16.436 1.112 -6.361 1.00 65.38 94 GLY A CA 1
ATOM 692 C C . GLY A 1 94 ? 15.618 -0.076 -6.862 1.00 65.38 94 GLY A C 1
ATOM 693 O O . GLY A 1 94 ? 16.160 -1.169 -6.986 1.00 65.38 94 GLY A O 1
ATOM 694 N N . VAL A 1 95 ? 14.341 0.137 -7.177 1.00 62.50 95 VAL A N 1
ATOM 695 C CA . VAL A 1 95 ? 13.498 -0.862 -7.830 1.00 62.50 95 VAL A CA 1
ATOM 696 C C . VAL A 1 95 ? 13.291 -0.447 -9.292 1.00 62.50 95 VAL A C 1
ATOM 698 O O . VAL A 1 95 ? 12.965 0.710 -9.568 1.00 62.50 95 VAL A O 1
ATOM 701 N N . SER A 1 96 ? 13.527 -1.366 -10.234 1.00 59.88 96 SER A N 1
ATOM 702 C CA . SER A 1 96 ? 13.459 -1.100 -11.676 1.00 59.88 96 SER A CA 1
ATOM 703 C C . SER A 1 96 ? 12.591 -2.132 -12.385 1.00 59.88 96 SER A C 1
ATOM 705 O O . SER A 1 96 ? 12.943 -3.305 -12.396 1.00 59.88 96 SER A O 1
ATOM 707 N N . GLY A 1 97 ? 11.505 -1.697 -13.023 1.00 65.00 97 GLY A N 1
ATOM 708 C CA . GLY A 1 97 ? 10.627 -2.565 -13.809 1.00 65.00 97 GLY A CA 1
ATOM 709 C C . GLY A 1 97 ? 9.146 -2.448 -13.437 1.00 65.00 97 GLY A C 1
ATOM 710 O O . GLY A 1 97 ? 8.769 -1.611 -12.615 1.00 65.00 97 GLY A O 1
ATOM 711 N N . PRO A 1 98 ? 8.281 -3.243 -14.085 1.00 65.44 98 PRO A N 1
ATOM 712 C CA . PRO A 1 98 ? 6.874 -3.344 -13.728 1.00 65.44 98 PRO A CA 1
ATOM 713 C C . PRO A 1 98 ? 6.687 -4.129 -12.423 1.00 65.44 98 PRO A C 1
ATOM 715 O O . PRO A 1 98 ? 7.303 -5.175 -12.219 1.00 65.44 98 PRO A O 1
ATOM 718 N N . MET A 1 99 ? 5.823 -3.615 -11.546 1.00 68.56 99 MET A N 1
ATOM 719 C CA . MET A 1 99 ? 5.683 -4.082 -10.166 1.00 68.56 99 MET A CA 1
ATOM 720 C C . MET A 1 99 ? 4.233 -4.369 -9.825 1.00 68.56 99 MET A C 1
ATOM 722 O O . MET A 1 99 ? 3.330 -3.589 -10.132 1.00 68.56 99 MET A O 1
ATOM 726 N N . THR A 1 100 ? 4.029 -5.480 -9.129 1.00 72.00 100 THR A N 1
ATOM 727 C CA . THR A 1 100 ? 2.753 -5.827 -8.510 1.00 72.00 100 THR A CA 1
ATOM 728 C C . THR A 1 100 ? 3.035 -6.303 -7.094 1.00 72.00 100 THR A C 1
ATOM 730 O O . THR A 1 100 ? 3.987 -7.049 -6.860 1.00 72.00 100 THR A O 1
ATOM 733 N N . GLY A 1 101 ? 2.243 -5.837 -6.136 1.00 71.56 101 GLY A N 1
ATOM 734 C CA . GLY A 1 101 ? 2.457 -6.134 -4.726 1.00 71.56 101 GLY A CA 1
ATOM 735 C C . GLY A 1 101 ? 1.244 -5.795 -3.878 1.00 71.56 101 GLY A C 1
ATOM 736 O O . GLY A 1 101 ? 0.350 -5.100 -4.343 1.00 71.56 101 GLY A O 1
ATOM 737 N N . GLN A 1 102 ? 1.195 -6.270 -2.640 1.00 78.19 102 GLN A N 1
ATOM 738 C CA . GLN A 1 102 ? 0.178 -5.862 -1.681 1.00 78.19 102 GLN A CA 1
ATOM 739 C C . GLN A 1 102 ? 0.736 -5.845 -0.265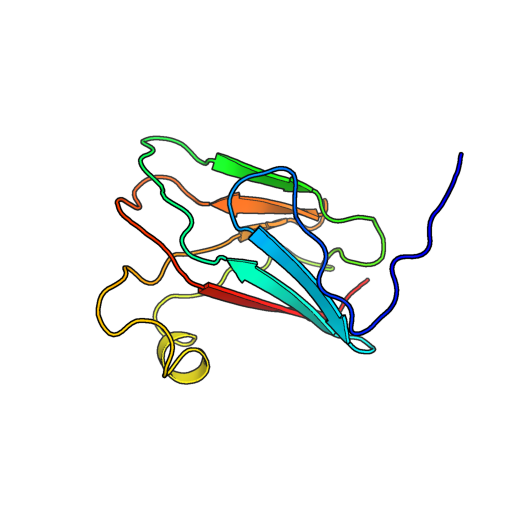 1.00 78.19 102 GLN A C 1
ATOM 741 O O . GLN A 1 102 ? 1.653 -6.594 0.066 1.00 78.19 102 GLN A O 1
ATOM 746 N N . VAL A 1 103 ? 0.142 -5.015 0.580 1.00 78.06 103 VAL A N 1
ATOM 747 C CA . VAL A 1 103 ? 0.401 -4.980 2.014 1.00 78.06 103 VAL A CA 1
A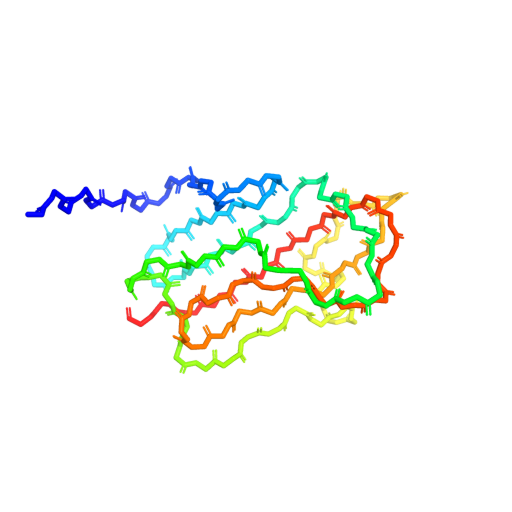TOM 748 C C . VAL A 1 103 ? -0.919 -4.794 2.744 1.00 78.06 103 VAL A C 1
ATOM 750 O O . VAL A 1 103 ? -1.766 -4.027 2.293 1.00 78.06 103 VAL A O 1
ATOM 753 N N . SER A 1 104 ? -1.111 -5.521 3.843 1.00 81.56 104 SER A N 1
ATOM 754 C CA . SER A 1 104 ? -2.312 -5.411 4.674 1.00 81.56 104 SER A CA 1
ATOM 755 C C . SER A 1 104 ? -1.941 -5.097 6.116 1.00 81.56 104 SER A C 1
ATOM 757 O O . SER A 1 104 ? -0.978 -5.652 6.642 1.00 81.56 104 SER A O 1
ATOM 759 N N . PHE A 1 105 ? -2.696 -4.205 6.747 1.00 82.94 105 PHE A N 1
ATOM 760 C CA . PHE A 1 105 ? -2.457 -3.735 8.110 1.00 82.94 105 PHE A CA 1
ATOM 761 C C . PHE A 1 105 ? -3.769 -3.299 8.776 1.00 82.94 105 PHE A C 1
ATOM 763 O O . PHE A 1 105 ? -4.730 -2.981 8.076 1.00 82.94 105 PHE A O 1
ATOM 770 N N . PRO A 1 106 ? -3.853 -3.287 10.116 1.00 81.62 106 PRO A N 1
ATOM 771 C CA . PRO A 1 106 ? -5.018 -2.746 10.806 1.00 81.62 106 PRO A CA 1
ATOM 772 C C . PRO A 1 106 ? -5.123 -1.224 10.601 1.00 81.62 106 PRO A C 1
ATOM 774 O O . PRO A 1 106 ? -4.119 -0.515 10.680 1.00 81.62 106 PRO A O 1
ATOM 777 N N . ALA A 1 107 ? -6.333 -0.729 10.339 1.00 74.06 107 ALA A N 1
ATOM 778 C CA . ALA A 1 107 ? -6.634 0.699 10.289 1.00 74.06 107 ALA A CA 1
ATOM 779 C C . ALA A 1 107 ? -6.635 1.309 11.698 1.00 74.06 107 ALA A C 1
ATOM 781 O O . ALA A 1 107 ? -7.052 0.645 12.652 1.00 74.06 107 ALA A O 1
ATOM 782 N N . LEU A 1 108 ? -6.226 2.576 11.795 1.00 69.44 108 LEU A N 1
ATOM 783 C CA . LEU A 1 108 ? -6.479 3.434 12.957 1.00 69.44 108 LEU A CA 1
ATOM 784 C C . LEU A 1 108 ? -7.974 3.730 13.163 1.00 69.44 108 LEU A C 1
ATOM 786 O O . LEU A 1 108 ? -8.725 3.835 12.159 1.00 69.44 108 LEU A O 1
#

Organism: NCBI:txid2070686

Foldseek 3Di:
DDPPDDDAPDWDAQPDAAWIWHHHPFKIKIKGAQGFDDDQFKDWSHFDDQQRAAPAKDKDDCP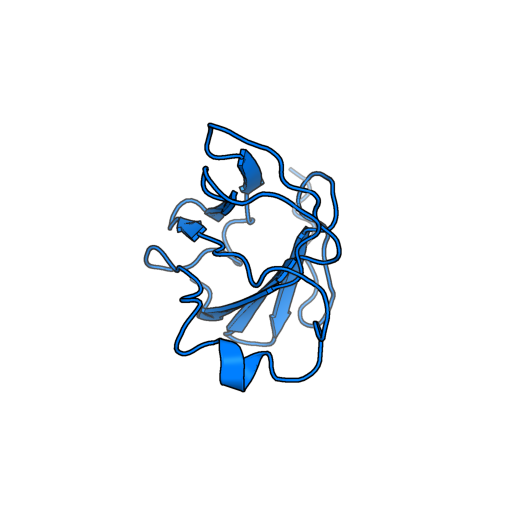PCCVVVVPDCPPADAFIWIQGNRRTIIGGGDDGGTYIYMDMHTTD

Secondary structure (DSSP, 8-state):
-----PPTT--EEETTTTEEEEEETTEEEEEEEEEEEE-SS-EEEEE--GGG--SS-EE--TTTHHHHTTTS-SSSB----EE-TT-EEEEPTT-EEEEEEEEEEE--

Radius of gyration: 13.41 Å; chains: 1; bounding box: 35×37×28 Å

pLDDT: mean 71.34, std 16.06, range [33.12, 90.12]